Protein AF-A0A965PGR2-F1 (afdb_monomer_lite)

Sequence (123 aa):
MVDKDDMIKMANDAGIKGPAPARAGFKMYASPQRLLSFAALVAAAEREKVARWMIAKGYATGHADSMEDLLQELDWQIVEAWNRALINGITTEREACAKLFDGEVWAYDYREIAAAIRARGEQ

Radius of gyration: 29.41 Å; chains: 1; bounding box: 66×22×81 Å

Secondary structure (DSSP, 8-state):
---HHHHHHHHHHTT-PPPPGGGTT---PPPHHHHHHHHHHHHHHHHHHHHHHHHHTT----S-SSHHHHHHHHHHHHHHHHHHHHHHHHHHHHHHHHHTT--S-S-HHHHHHHHHHHHHTT-

Structure (mmCIF, N/CA/C/O backbone):
data_AF-A0A965PGR2-F1
#
_entry.id   AF-A0A965PGR2-F1
#
loop_
_atom_site.group_PDB
_atom_site.id
_atom_site.type_symbol
_atom_site.label_atom_id
_atom_site.label_alt_id
_atom_site.label_comp_id
_atom_site.label_asym_id
_atom_site.label_entity_id
_atom_site.label_seq_id
_atom_site.pdbx_PDB_ins_code
_atom_site.Cartn_x
_atom_site.Cartn_y
_atom_site.Cartn_z
_atom_site.occupancy
_atom_site.B_iso_or_equiv
_atom_site.auth_seq_id
_atom_site.auth_comp_id
_atom_site.auth_asym_id
_atom_site.auth_atom_id
_atom_site.pdbx_PDB_model_num
ATOM 1 N N . MET A 1 1 ? 12.361 -4.988 -5.323 1.00 70.81 1 MET A N 1
ATOM 2 C CA . MET A 1 1 ? 13.519 -4.665 -6.165 1.00 70.81 1 MET A CA 1
ATOM 3 C C . MET A 1 1 ? 13.451 -5.445 -7.468 1.00 70.81 1 MET A C 1
ATOM 5 O O . MET A 1 1 ? 13.340 -6.668 -7.458 1.00 70.81 1 MET A O 1
ATOM 9 N N . VAL A 1 2 ? 13.375 -4.727 -8.582 1.00 87.00 2 VAL A N 1
ATOM 10 C CA . VAL A 1 2 ? 13.628 -5.169 -9.956 1.00 87.00 2 VAL A CA 1
ATOM 11 C C . VAL A 1 2 ? 15.019 -5.785 -9.992 1.00 87.00 2 VAL A C 1
ATOM 13 O O . VAL A 1 2 ? 15.985 -5.170 -9.544 1.00 87.00 2 VAL A O 1
ATOM 16 N N . ASP A 1 3 ? 15.092 -7.042 -10.421 1.00 92.81 3 ASP A N 1
ATOM 17 C CA . ASP A 1 3 ? 16.367 -7.735 -10.525 1.00 92.81 3 ASP A CA 1
ATOM 18 C C . ASP A 1 3 ? 17.083 -7.369 -11.829 1.00 92.81 3 ASP A C 1
ATOM 20 O O . ASP A 1 3 ? 16.576 -6.641 -12.685 1.00 92.81 3 ASP A O 1
ATOM 24 N N . LYS A 1 4 ? 18.312 -7.858 -11.968 1.00 92.19 4 LYS A N 1
ATOM 25 C CA . LYS A 1 4 ? 19.157 -7.548 -13.117 1.00 92.19 4 LYS A CA 1
ATOM 26 C C . LYS A 1 4 ? 18.515 -7.959 -14.448 1.00 92.19 4 LYS A C 1
ATOM 28 O O . LYS A 1 4 ? 18.667 -7.230 -15.428 1.00 92.19 4 LYS A O 1
ATOM 33 N N . ASP A 1 5 ? 17.833 -9.097 -14.499 1.00 93.31 5 ASP A N 1
ATOM 34 C CA . ASP A 1 5 ? 17.279 -9.630 -15.743 1.00 93.31 5 ASP A CA 1
ATOM 35 C C . ASP A 1 5 ? 16.009 -8.865 -16.137 1.00 93.31 5 ASP A C 1
ATOM 37 O O . ASP A 1 5 ? 15.850 -8.490 -17.304 1.00 93.31 5 ASP A O 1
ATOM 41 N N . ASP A 1 6 ? 15.177 -8.512 -15.154 1.00 93.44 6 ASP A N 1
ATOM 42 C CA . ASP A 1 6 ? 14.058 -7.584 -15.321 1.00 93.44 6 ASP A CA 1
ATOM 43 C C . ASP A 1 6 ? 14.542 -6.223 -15.859 1.00 93.44 6 ASP A C 1
ATOM 45 O O . ASP A 1 6 ? 13.976 -5.692 -16.819 1.00 93.44 6 ASP A O 1
ATOM 49 N N . MET A 1 7 ? 15.620 -5.663 -15.289 1.00 92.75 7 MET A N 1
ATOM 50 C CA . MET A 1 7 ? 16.198 -4.389 -15.740 1.00 92.75 7 MET A CA 1
ATOM 51 C C . MET A 1 7 ? 16.693 -4.472 -17.187 1.00 92.75 7 MET A C 1
ATOM 53 O O . MET A 1 7 ? 16.464 -3.551 -17.972 1.00 92.75 7 MET A O 1
ATOM 57 N N . ILE A 1 8 ? 17.353 -5.569 -17.571 1.00 92.12 8 ILE A N 1
ATOM 58 C CA . ILE A 1 8 ? 17.816 -5.778 -18.951 1.00 92.12 8 ILE A CA 1
ATOM 59 C C . ILE A 1 8 ? 16.624 -5.859 -19.908 1.00 92.12 8 ILE A C 1
ATOM 61 O O . ILE A 1 8 ? 16.657 -5.267 -20.991 1.00 92.12 8 ILE A O 1
ATOM 65 N N . LYS A 1 9 ? 15.554 -6.557 -19.522 1.00 93.19 9 LYS A N 1
ATOM 66 C CA . LYS A 1 9 ? 14.328 -6.634 -20.319 1.00 93.19 9 LYS A CA 1
ATOM 67 C C . LYS A 1 9 ? 13.689 -5.253 -20.500 1.00 93.19 9 LYS A C 1
ATOM 69 O O . LYS A 1 9 ? 13.468 -4.842 -21.635 1.00 93.19 9 LYS A O 1
ATOM 74 N N . MET A 1 10 ? 13.501 -4.497 -19.419 1.00 94.94 10 MET A N 1
ATOM 75 C CA . MET A 1 10 ? 12.940 -3.141 -19.472 1.00 94.94 10 MET A CA 1
ATOM 76 C C . MET A 1 10 ? 13.806 -2.181 -20.298 1.00 94.94 10 MET A C 1
ATOM 78 O O . MET A 1 10 ? 13.281 -1.334 -21.019 1.00 94.94 10 MET A O 1
ATOM 82 N N . ALA A 1 11 ? 15.134 -2.312 -20.241 1.00 92.25 11 ALA A N 1
ATOM 83 C CA . ALA A 1 11 ? 16.039 -1.527 -21.076 1.00 92.25 11 ALA A CA 1
ATOM 84 C C . ALA A 1 11 ? 15.826 -1.832 -22.569 1.00 92.25 11 ALA A C 1
ATOM 86 O O . ALA A 1 11 ? 15.748 -0.908 -23.384 1.00 92.25 11 ALA A O 1
ATOM 87 N N .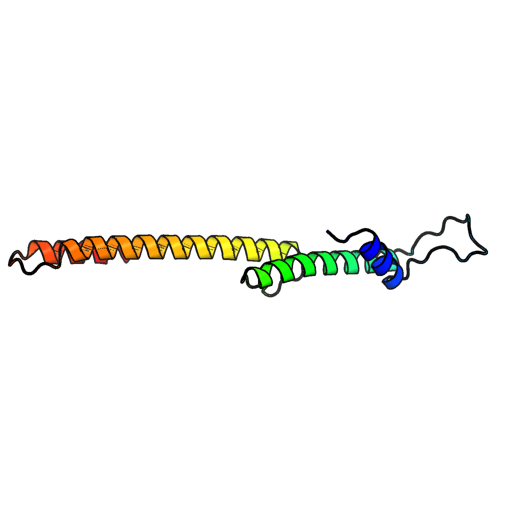 ASN A 1 12 ? 15.662 -3.110 -22.927 1.00 91.44 12 ASN A N 1
ATOM 88 C CA . ASN A 1 12 ? 15.329 -3.512 -24.293 1.00 91.44 12 ASN A CA 1
ATOM 89 C C . ASN A 1 12 ? 13.960 -2.976 -24.739 1.00 91.44 12 ASN A C 1
ATOM 91 O O . ASN A 1 12 ? 13.859 -2.474 -25.862 1.00 91.44 12 ASN A O 1
ATOM 95 N N . ASP A 1 13 ? 12.952 -3.023 -23.864 1.00 92.00 13 ASP A N 1
ATOM 96 C CA . ASP A 1 13 ? 11.601 -2.499 -24.117 1.00 92.00 13 ASP A CA 1
ATOM 97 C C . ASP A 1 13 ? 11.615 -0.973 -24.322 1.00 92.00 13 ASP A C 1
ATOM 99 O O . ASP A 1 13 ? 10.935 -0.447 -25.202 1.00 92.00 13 ASP A O 1
ATOM 103 N 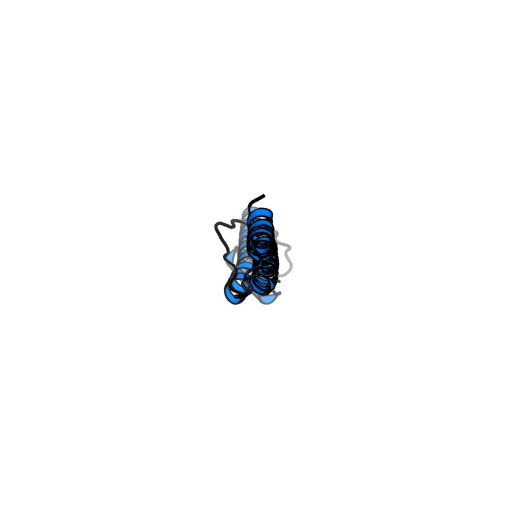N . ALA A 1 14 ? 12.489 -0.259 -23.606 1.00 92.62 14 ALA A N 1
ATOM 104 C CA . ALA A 1 14 ? 12.763 1.165 -23.812 1.00 92.62 14 ALA A CA 1
ATOM 105 C C . ALA A 1 14 ? 13.650 1.463 -25.044 1.00 92.62 14 ALA A C 1
ATOM 107 O O . ALA A 1 14 ? 13.998 2.617 -25.313 1.00 92.62 14 ALA A O 1
ATOM 108 N N . GLY A 1 15 ? 14.064 0.443 -25.802 1.00 89.31 15 GLY A N 1
ATOM 109 C CA . GLY A 1 15 ? 14.903 0.585 -26.993 1.00 89.31 15 GLY A CA 1
ATOM 110 C C . GLY A 1 15 ? 16.384 0.860 -26.708 1.00 89.31 15 GLY A C 1
ATOM 111 O O . GLY A 1 15 ? 17.119 1.256 -27.621 1.00 89.31 15 GLY A O 1
ATOM 112 N N . ILE A 1 16 ? 16.843 0.658 -25.470 1.00 89.56 16 ILE A N 1
ATOM 113 C CA . ILE A 1 16 ? 18.257 0.699 -25.082 1.00 89.56 16 ILE A CA 1
ATOM 114 C C . ILE A 1 16 ? 18.881 -0.647 -25.451 1.00 89.56 16 ILE A C 1
ATOM 116 O O . ILE A 1 16 ? 18.915 -1.588 -24.664 1.00 89.56 16 ILE A O 1
ATOM 120 N N . LYS A 1 17 ? 19.357 -0.739 -26.693 1.00 81.88 17 LYS A N 1
ATOM 121 C CA . LYS A 1 17 ? 19.998 -1.940 -27.236 1.00 81.88 17 LYS A CA 1
ATOM 122 C C . LYS A 1 17 ? 21.513 -1.771 -27.266 1.00 81.88 17 LYS A C 1
ATOM 124 O O . LYS A 1 17 ? 22.014 -0.668 -27.492 1.00 81.88 17 LYS A O 1
ATOM 129 N N . GLY A 1 18 ? 22.229 -2.878 -27.076 1.00 72.88 18 GLY A N 1
ATOM 130 C CA . GLY A 1 18 ? 23.675 -2.926 -27.282 1.00 72.88 18 GLY A CA 1
ATOM 131 C C . GLY A 1 18 ? 24.063 -2.564 -28.724 1.00 72.88 18 GLY A C 1
ATOM 132 O O . GLY A 1 18 ? 23.219 -2.612 -29.627 1.00 72.88 18 GLY A O 1
ATOM 133 N N . PRO A 1 19 ? 25.331 -2.187 -28.964 1.00 73.88 19 PRO A N 1
ATOM 134 C CA . PRO A 1 19 ? 25.793 -1.900 -30.312 1.00 73.88 19 PRO A CA 1
ATOM 135 C C . PRO A 1 19 ? 25.625 -3.137 -31.198 1.00 73.88 19 PRO A C 1
ATOM 137 O O . PRO A 1 19 ? 25.837 -4.268 -30.760 1.00 73.88 19 PRO A O 1
ATOM 140 N N . ALA A 1 20 ? 25.271 -2.919 -32.467 1.00 75.44 20 ALA A N 1
ATOM 141 C CA . ALA A 1 20 ? 25.338 -3.980 -33.467 1.00 75.44 20 ALA A CA 1
ATOM 142 C C . ALA A 1 20 ? 26.758 -4.586 -33.489 1.00 75.44 20 ALA A C 1
ATOM 144 O O . ALA A 1 20 ? 27.713 -3.854 -33.215 1.00 75.44 20 ALA A O 1
ATOM 145 N N . PRO A 1 21 ? 26.935 -5.863 -33.874 1.00 78.12 21 PRO A N 1
ATOM 146 C CA . PRO A 1 21 ? 28.248 -6.516 -33.874 1.00 78.12 21 PRO A CA 1
ATOM 147 C C . PRO A 1 21 ? 29.328 -5.721 -34.623 1.00 78.12 21 PRO A C 1
ATOM 149 O O . PRO A 1 21 ? 30.449 -5.587 -34.146 1.00 78.12 21 PRO A O 1
ATOM 152 N N . ALA A 1 22 ? 28.957 -5.084 -35.738 1.00 77.50 22 ALA A N 1
ATOM 153 C CA . ALA A 1 22 ? 29.839 -4.224 -36.534 1.00 77.50 22 ALA A CA 1
ATOM 154 C C . ALA A 1 22 ? 30.317 -2.943 -35.814 1.00 77.50 22 ALA A C 1
ATOM 156 O O . ALA A 1 22 ? 31.187 -2.240 -36.316 1.00 77.50 22 ALA A O 1
ATOM 157 N N . ARG A 1 23 ? 29.733 -2.607 -34.660 1.00 73.62 23 ARG A N 1
ATOM 158 C CA . ARG A 1 23 ? 30.093 -1.467 -33.804 1.00 73.62 23 ARG A CA 1
ATOM 159 C C . ARG A 1 23 ? 30.506 -1.912 -32.398 1.00 73.62 23 ARG A C 1
ATOM 161 O O . ARG A 1 23 ? 30.522 -1.089 -31.480 1.00 73.62 23 ARG A O 1
ATOM 168 N N . ALA A 1 24 ? 30.830 -3.192 -32.211 1.00 73.62 24 ALA A N 1
ATOM 169 C CA . ALA A 1 24 ? 31.369 -3.689 -30.953 1.00 73.62 24 ALA A CA 1
ATOM 170 C C . ALA A 1 24 ? 32.651 -2.906 -30.602 1.00 73.62 24 ALA A C 1
ATOM 172 O O . ALA A 1 24 ? 33.604 -2.889 -31.374 1.00 73.62 24 ALA A O 1
ATOM 173 N N . GLY A 1 25 ? 32.640 -2.195 -29.470 1.00 71.69 25 GLY A N 1
ATOM 174 C CA . GLY A 1 25 ? 33.743 -1.331 -29.021 1.00 71.69 25 GLY A CA 1
ATOM 175 C C . GLY A 1 25 ? 33.465 0.176 -29.089 1.00 71.69 25 GLY A C 1
ATOM 176 O O . GLY A 1 25 ? 34.137 0.943 -28.402 1.00 71.69 25 GLY A O 1
ATOM 177 N N . PHE A 1 26 ? 32.439 0.622 -29.824 1.00 71.25 26 PHE A N 1
ATOM 178 C CA . PHE A 1 26 ? 32.008 2.023 -29.788 1.00 71.25 26 PHE A CA 1
ATOM 179 C C . PHE A 1 26 ? 31.085 2.272 -28.591 1.00 71.25 26 PHE A C 1
ATOM 181 O O . PHE A 1 26 ? 30.060 1.607 -28.433 1.00 71.25 26 PHE A O 1
ATOM 188 N N . LYS A 1 27 ? 31.411 3.273 -27.763 1.00 71.06 27 LYS A N 1
ATOM 189 C CA . LYS A 1 27 ? 30.488 3.764 -26.731 1.00 71.06 27 LYS A CA 1
ATOM 190 C C . LYS A 1 27 ? 29.339 4.506 -27.416 1.00 71.06 27 LYS A C 1
ATOM 192 O O . LYS A 1 27 ? 29.546 5.579 -27.975 1.00 71.06 27 LYS A O 1
ATOM 197 N N . MET A 1 28 ? 28.136 3.937 -27.380 1.00 71.69 28 MET A N 1
ATOM 198 C CA . MET A 1 28 ? 26.906 4.635 -27.763 1.00 71.69 28 MET A CA 1
ATOM 199 C C . MET A 1 28 ? 26.129 5.011 -26.507 1.00 71.69 28 MET A C 1
ATOM 201 O O . MET A 1 28 ? 25.920 4.180 -25.626 1.00 71.69 28 MET A O 1
ATOM 205 N N . TYR A 1 29 ? 25.685 6.261 -26.445 1.00 79.56 29 TYR A N 1
ATOM 206 C CA . TYR A 1 29 ? 24.814 6.741 -25.381 1.00 79.56 29 TYR A CA 1
ATOM 207 C C . TYR A 1 29 ? 23.354 6.520 -25.778 1.00 79.56 29 TYR A C 1
ATOM 209 O O . TYR A 1 29 ? 22.972 6.740 -26.931 1.00 79.56 29 TYR A O 1
ATOM 217 N N . ALA A 1 30 ? 22.529 6.079 -24.828 1.00 85.62 30 ALA A N 1
ATOM 218 C CA . ALA A 1 30 ? 21.084 6.095 -25.009 1.00 85.62 30 ALA A CA 1
ATOM 219 C C . ALA A 1 30 ? 20.608 7.550 -25.124 1.00 85.62 30 ALA A C 1
ATOM 221 O O . ALA A 1 30 ? 21.122 8.431 -24.432 1.00 85.62 30 ALA A O 1
ATOM 222 N N . SER A 1 31 ? 19.631 7.813 -25.994 1.00 90.12 31 SER A N 1
ATOM 223 C CA . SER A 1 31 ? 19.024 9.141 -26.044 1.00 90.12 31 SER A CA 1
ATOM 224 C C . SER A 1 31 ? 18.287 9.438 -24.730 1.00 90.12 31 SER A C 1
ATOM 226 O O . SER A 1 31 ? 17.779 8.502 -24.097 1.00 90.12 31 SER A O 1
ATOM 228 N N . PRO A 1 32 ? 18.159 10.718 -24.335 1.00 93.31 32 PRO A N 1
ATOM 229 C CA . PRO A 1 32 ? 17.414 11.098 -23.136 1.00 93.31 32 PRO A CA 1
ATOM 230 C C . PRO A 1 32 ? 16.005 10.489 -23.075 1.00 93.31 32 PRO A C 1
ATOM 232 O O . PRO A 1 32 ? 15.596 9.987 -22.035 1.00 93.31 32 PRO A O 1
ATOM 235 N N . GLN A 1 33 ? 15.288 10.426 -24.203 1.00 93.75 33 GLN A N 1
ATOM 236 C CA . GLN A 1 33 ? 13.942 9.841 -24.272 1.00 93.75 33 GLN A CA 1
ATOM 237 C C . GLN A 1 33 ? 13.917 8.343 -23.933 1.00 93.75 33 GLN A C 1
ATOM 239 O O . GLN A 1 33 ? 12.987 7.876 -23.276 1.00 93.75 33 GLN A O 1
ATOM 244 N N . ARG A 1 34 ? 14.938 7.579 -24.348 1.00 93.69 34 ARG A N 1
ATOM 245 C CA . ARG A 1 34 ? 15.038 6.147 -24.018 1.00 93.69 34 ARG A CA 1
ATOM 246 C C . ARG A 1 34 ? 15.348 5.935 -22.542 1.00 93.69 34 ARG A C 1
ATOM 248 O O . ARG A 1 34 ? 14.775 5.043 -21.929 1.00 93.69 34 ARG A O 1
ATOM 255 N N . LEU A 1 35 ? 16.205 6.778 -21.966 1.00 93.56 35 LEU A N 1
ATOM 256 C CA . LEU A 1 35 ? 16.497 6.752 -20.531 1.00 93.56 35 LEU A CA 1
ATOM 257 C C . LEU A 1 35 ? 15.251 7.075 -19.696 1.00 93.56 35 LEU A C 1
ATOM 259 O O . LEU A 1 35 ? 14.976 6.365 -18.734 1.00 93.56 35 LEU A O 1
ATOM 263 N N . LEU A 1 36 ? 14.465 8.081 -20.096 1.00 95.56 36 LEU A N 1
ATOM 264 C CA . LEU A 1 36 ? 13.194 8.414 -19.440 1.00 95.56 36 LEU A CA 1
ATOM 265 C C . LEU A 1 36 ? 12.178 7.270 -19.540 1.00 95.56 36 LEU A C 1
ATOM 267 O O . LEU A 1 36 ? 11.544 6.927 -18.547 1.00 95.56 36 LEU A O 1
ATOM 271 N N . SER A 1 37 ? 12.066 6.640 -20.712 1.00 95.50 37 SER A N 1
ATOM 272 C CA . SER A 1 37 ? 11.1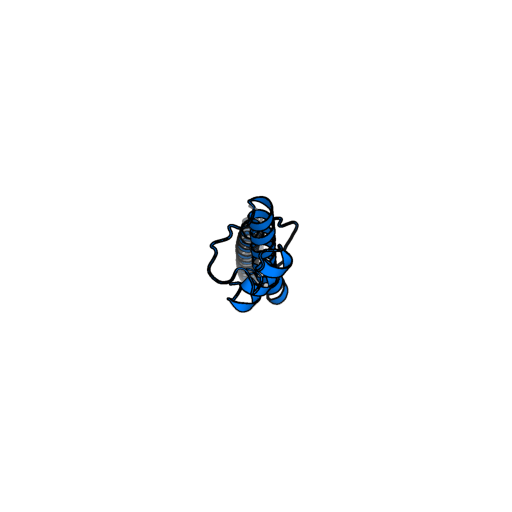70 5.491 -20.911 1.00 95.50 37 SER A CA 1
ATOM 273 C C . SER A 1 37 ? 11.575 4.305 -20.030 1.00 95.50 37 SER A C 1
ATOM 275 O O . SER A 1 37 ? 10.729 3.686 -19.393 1.00 95.50 37 SER A O 1
ATOM 277 N N . PHE A 1 38 ? 12.877 4.019 -19.940 1.00 95.25 38 PHE A N 1
ATOM 278 C CA . PHE A 1 38 ? 13.402 2.982 -19.055 1.00 95.25 38 PHE A CA 1
ATOM 279 C C . PHE A 1 38 ? 13.123 3.290 -17.578 1.00 95.25 38 PHE A C 1
ATOM 281 O O . PHE A 1 38 ? 12.628 2.424 -16.861 1.00 95.25 38 PHE A O 1
ATOM 288 N N . ALA A 1 39 ? 13.374 4.524 -17.131 1.00 95.56 39 ALA A N 1
ATOM 289 C CA . ALA A 1 39 ? 13.092 4.940 -15.759 1.00 95.56 39 ALA A CA 1
ATOM 290 C C . ALA A 1 39 ? 11.600 4.800 -15.406 1.00 95.56 39 ALA A C 1
ATOM 292 O O . ALA A 1 39 ? 11.276 4.312 -14.325 1.00 95.56 39 ALA A O 1
ATOM 293 N N . ALA A 1 40 ? 10.698 5.149 -16.330 1.00 95.44 40 ALA A N 1
ATOM 294 C CA . ALA A 1 40 ? 9.258 4.979 -16.145 1.00 95.44 40 ALA A CA 1
ATOM 295 C C . ALA A 1 40 ? 8.850 3.500 -16.014 1.00 95.44 40 ALA A C 1
ATOM 297 O O . ALA A 1 40 ? 8.042 3.166 -15.150 1.00 95.44 40 ALA A O 1
ATOM 298 N N . LEU A 1 41 ? 9.438 2.602 -16.818 1.00 95.94 41 LEU A N 1
ATOM 299 C CA . LEU A 1 41 ? 9.202 1.156 -16.703 1.00 95.94 41 LEU A CA 1
ATOM 300 C C . LEU A 1 41 ? 9.667 0.608 -15.349 1.00 95.94 41 LEU A C 1
ATOM 302 O O . LEU A 1 41 ? 8.943 -0.163 -14.721 1.00 95.94 41 LEU A O 1
ATOM 306 N N . VAL A 1 42 ? 10.844 1.032 -14.880 1.00 95.44 42 VAL A N 1
ATOM 307 C CA . VAL A 1 42 ? 11.376 0.624 -13.571 1.00 95.44 42 VAL A CA 1
ATOM 308 C C . VAL A 1 42 ? 10.480 1.131 -12.438 1.00 95.44 42 VAL A C 1
ATOM 310 O O . VAL A 1 42 ? 10.097 0.344 -11.574 1.00 95.44 42 VAL A O 1
ATOM 313 N N . ALA A 1 43 ? 10.088 2.409 -12.465 1.00 94.94 43 ALA A N 1
ATOM 314 C CA . ALA A 1 43 ? 9.203 2.995 -11.458 1.00 94.94 43 ALA A CA 1
ATOM 315 C C . ALA A 1 43 ? 7.843 2.279 -11.405 1.00 94.94 43 ALA A C 1
ATOM 317 O O . ALA A 1 43 ? 7.384 1.896 -10.329 1.00 94.94 43 ALA A O 1
ATOM 318 N N . ALA A 1 44 ? 7.234 2.016 -12.566 1.00 94.81 44 ALA A N 1
ATOM 319 C CA . ALA A 1 44 ? 5.979 1.275 -12.651 1.00 94.81 44 ALA A CA 1
ATOM 320 C C . ALA A 1 44 ? 6.113 -0.156 -12.106 1.00 94.81 44 ALA A C 1
ATOM 322 O O . ALA A 1 44 ? 5.218 -0.639 -11.414 1.00 94.81 44 ALA A O 1
ATOM 323 N N . ALA A 1 45 ? 7.232 -0.832 -12.383 1.00 95.31 45 ALA A N 1
ATOM 324 C CA . ALA A 1 45 ? 7.466 -2.193 -11.917 1.00 95.31 45 ALA A CA 1
ATOM 325 C C . ALA A 1 45 ? 7.682 -2.285 -10.399 1.00 95.31 45 ALA A C 1
ATOM 327 O 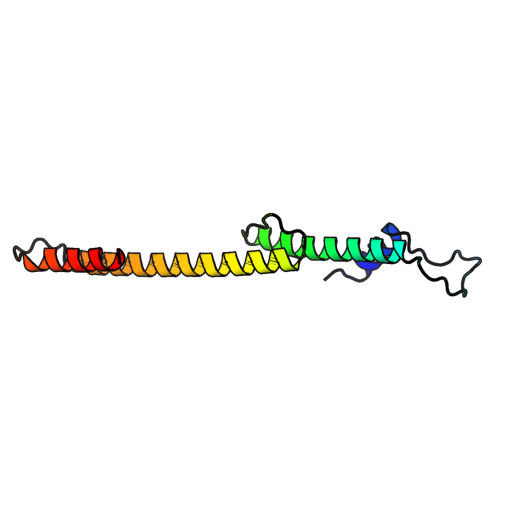O . ALA A 1 45 ? 7.176 -3.220 -9.776 1.00 95.31 45 ALA A O 1
ATOM 328 N N . GLU A 1 46 ? 8.403 -1.341 -9.786 1.00 94.94 46 GLU A N 1
ATOM 329 C CA . GLU A 1 46 ? 8.541 -1.288 -8.322 1.00 94.94 46 GLU A CA 1
ATOM 330 C C . GLU A 1 46 ? 7.207 -0.946 -7.650 1.00 94.94 46 GLU A C 1
ATOM 332 O O . GLU A 1 46 ? 6.798 -1.651 -6.724 1.00 94.94 46 GLU A O 1
ATOM 337 N N . ARG A 1 47 ? 6.468 0.041 -8.180 1.00 95.50 47 ARG A N 1
ATOM 338 C CA . ARG A 1 47 ? 5.111 0.372 -7.716 1.00 95.50 47 ARG A CA 1
ATOM 339 C C . ARG A 1 47 ? 4.203 -0.864 -7.747 1.00 95.50 47 ARG A C 1
ATOM 341 O O . ARG A 1 47 ? 3.538 -1.181 -6.765 1.00 95.50 47 ARG A O 1
ATOM 348 N N . GLU A 1 48 ? 4.225 -1.620 -8.843 1.00 95.06 48 GLU A N 1
ATOM 349 C CA . GLU A 1 48 ? 3.418 -2.834 -9.005 1.00 95.06 48 GLU A CA 1
ATOM 350 C C . GLU A 1 48 ? 3.837 -3.976 -8.062 1.00 95.06 48 GLU A C 1
ATOM 352 O O . GLU A 1 48 ? 3.018 -4.807 -7.664 1.00 95.06 48 GLU A O 1
ATOM 357 N N . LYS A 1 49 ? 5.114 -4.049 -7.666 1.00 94.62 49 LYS A N 1
ATOM 358 C CA . LYS A 1 49 ? 5.561 -5.000 -6.635 1.00 94.62 49 LYS A CA 1
ATOM 359 C C . LYS A 1 49 ? 4.940 -4.666 -5.278 1.00 94.62 49 LYS A C 1
ATOM 361 O O . LYS A 1 49 ? 4.420 -5.574 -4.630 1.00 94.62 49 LYS A O 1
ATOM 366 N N . VAL A 1 50 ? 4.946 -3.391 -4.886 1.00 95.75 50 VAL A N 1
ATOM 367 C CA . VAL A 1 50 ? 4.326 -2.934 -3.632 1.00 95.75 50 VAL A CA 1
ATOM 368 C C . VAL A 1 50 ? 2.811 -3.142 -3.667 1.00 95.75 50 VAL A C 1
ATOM 370 O O . VAL A 1 50 ? 2.271 -3.768 -2.758 1.00 95.75 50 VAL A O 1
ATOM 373 N N . ALA A 1 51 ? 2.140 -2.739 -4.750 1.00 96.56 51 ALA A N 1
ATOM 374 C CA . ALA A 1 51 ? 0.695 -2.910 -4.910 1.00 96.56 51 ALA A CA 1
ATOM 375 C C . ALA A 1 51 ? 0.262 -4.377 -4.763 1.00 96.56 51 ALA A C 1
ATOM 377 O O . ALA A 1 51 ? -0.653 -4.691 -4.003 1.00 96.56 51 ALA A O 1
ATOM 378 N N . ARG A 1 52 ? 0.956 -5.306 -5.436 1.00 96.25 52 ARG A N 1
ATOM 379 C CA . ARG A 1 52 ? 0.652 -6.742 -5.328 1.00 96.25 52 ARG A CA 1
ATOM 380 C C . ARG A 1 52 ? 0.871 -7.284 -3.924 1.00 96.25 52 ARG A C 1
ATOM 382 O O . ARG A 1 52 ? 0.078 -8.104 -3.467 1.00 96.25 52 ARG A O 1
ATOM 389 N N . TRP A 1 53 ? 1.925 -6.842 -3.240 1.00 97.44 53 TRP A N 1
ATOM 390 C CA . TRP A 1 53 ? 2.156 -7.234 -1.853 1.00 97.44 53 TRP A CA 1
ATOM 391 C C . TRP A 1 53 ? 1.040 -6.721 -0.935 1.00 97.44 53 TRP A C 1
ATOM 393 O O . TRP A 1 53 ? 0.520 -7.498 -0.137 1.00 97.44 53 TRP A O 1
ATOM 403 N N . MET A 1 54 ? 0.626 -5.460 -1.091 1.00 97.62 54 MET A N 1
ATOM 404 C CA . MET A 1 54 ? -0.477 -4.862 -0.330 1.00 97.62 54 MET A CA 1
ATOM 405 C C . MET A 1 54 ? -1.774 -5.651 -0.516 1.00 97.62 54 MET A C 1
ATOM 407 O O . MET A 1 54 ? -2.360 -6.093 0.470 1.00 97.62 54 MET A O 1
ATOM 411 N N . ILE A 1 55 ? -2.156 -5.932 -1.766 1.00 96.56 55 ILE A N 1
ATOM 412 C CA . ILE A 1 55 ? -3.344 -6.736 -2.092 1.00 96.56 55 ILE A CA 1
ATOM 413 C C . ILE A 1 55 ? -3.250 -8.132 -1.464 1.00 96.56 55 ILE A C 1
ATOM 415 O O . ILE A 1 55 ? -4.204 -8.598 -0.846 1.00 96.56 55 ILE A O 1
ATOM 419 N N . ALA A 1 56 ? -2.092 -8.793 -1.559 1.00 97.88 56 ALA A N 1
ATOM 420 C CA . ALA A 1 56 ? -1.879 -10.109 -0.954 1.00 97.88 56 ALA A CA 1
ATOM 421 C C . ALA A 1 56 ? -1.979 -10.095 0.584 1.00 97.88 56 ALA A C 1
ATOM 423 O O . ALA A 1 56 ? -2.250 -11.128 1.195 1.00 97.88 56 ALA A O 1
ATOM 424 N N . LYS A 1 57 ? -1.755 -8.938 1.214 1.00 97.38 57 LYS A N 1
ATOM 425 C CA . LYS A 1 57 ? -1.939 -8.711 2.653 1.00 97.38 57 LYS A CA 1
ATOM 426 C C . LYS A 1 57 ? -3.326 -8.178 3.021 1.00 97.38 57 LYS A C 1
ATOM 428 O O . LYS A 1 57 ? -3.592 -8.010 4.205 1.00 97.38 57 LYS A O 1
ATOM 433 N N . GLY A 1 58 ? -4.207 -7.973 2.042 1.00 96.69 58 GLY A N 1
ATOM 434 C CA . GLY A 1 58 ? -5.564 -7.471 2.252 1.00 96.69 58 GLY A CA 1
ATOM 435 C C . GLY A 1 58 ? -5.665 -5.952 2.409 1.00 96.69 58 GLY A C 1
ATOM 436 O O . GLY A 1 58 ? -6.717 -5.469 2.816 1.00 96.69 58 GLY A O 1
ATOM 437 N N . TYR A 1 59 ? -4.608 -5.203 2.088 1.00 97.50 59 TYR A N 1
ATOM 438 C CA . TYR A 1 59 ? -4.634 -3.740 2.060 1.00 97.50 59 TYR A CA 1
ATOM 439 C C . TYR A 1 59 ? -5.160 -3.229 0.716 1.00 97.50 59 TYR A C 1
ATOM 441 O O . TYR A 1 59 ? -4.908 -3.825 -0.336 1.00 97.50 59 TYR A O 1
ATOM 449 N N . ALA A 1 60 ? -5.872 -2.104 0.744 1.00 95.50 60 ALA A N 1
ATOM 450 C CA . ALA A 1 60 ? -6.330 -1.430 -0.465 1.00 95.50 60 ALA A CA 1
ATOM 451 C C . ALA A 1 60 ? -5.202 -0.573 -1.057 1.00 95.50 60 ALA A C 1
ATOM 453 O O . ALA A 1 60 ? -4.406 0.003 -0.325 1.00 95.50 60 ALA A O 1
ATOM 454 N N . THR A 1 61 ? -5.126 -0.467 -2.383 1.00 93.31 61 THR A N 1
ATOM 455 C CA . THR A 1 61 ? -4.074 0.316 -3.060 1.00 93.31 61 THR A CA 1
ATOM 456 C C . THR A 1 61 ? -4.528 1.708 -3.502 1.00 93.31 61 THR A C 1
ATOM 458 O O . THR A 1 61 ? -3.689 2.506 -3.902 1.00 93.31 61 THR A O 1
ATOM 461 N N . GLY A 1 62 ? -5.834 2.003 -3.458 1.00 86.06 62 GLY A N 1
ATOM 462 C CA . GLY A 1 62 ? -6.383 3.315 -3.822 1.00 86.06 62 GLY A CA 1
ATOM 463 C C . GLY A 1 62 ? -6.015 3.790 -5.239 1.00 86.06 62 GLY A C 1
ATOM 464 O O . GLY A 1 62 ? -5.716 2.982 -6.121 1.00 86.06 62 GLY A O 1
ATOM 465 N N . HIS A 1 63 ? -6.051 5.111 -5.449 1.00 78.50 63 HIS A N 1
ATOM 466 C CA . HIS A 1 63 ? -5.469 5.782 -6.620 1.00 78.50 63 HIS A CA 1
ATOM 467 C C . HIS A 1 63 ? -4.056 6.255 -6.267 1.00 78.50 63 HIS A C 1
ATOM 469 O O . HIS A 1 63 ? -3.850 7.418 -5.935 1.00 78.50 63 HIS A O 1
ATOM 475 N N . ALA A 1 64 ? -3.101 5.330 -6.281 1.00 85.75 64 ALA A N 1
ATOM 476 C CA . ALA A 1 64 ? -1.699 5.635 -6.035 1.00 85.75 64 ALA A CA 1
ATOM 477 C C . ALA A 1 64 ? -0.931 5.698 -7.361 1.00 85.75 64 ALA A C 1
ATOM 479 O O . ALA A 1 64 ? -0.718 4.671 -8.017 1.00 85.75 64 ALA A O 1
ATOM 480 N N . ASP A 1 65 ? -0.516 6.904 -7.746 1.00 90.06 65 ASP A N 1
ATOM 481 C CA . ASP A 1 65 ? 0.212 7.155 -8.993 1.00 90.06 65 ASP A CA 1
ATOM 482 C C . ASP A 1 65 ? 1.710 6.823 -8.860 1.00 90.06 65 ASP A C 1
ATOM 484 O O . ASP A 1 65 ? 2.377 6.504 -9.849 1.00 90.06 65 ASP A O 1
ATOM 488 N N . SER A 1 66 ? 2.237 6.821 -7.634 1.00 94.19 66 SER A N 1
ATOM 489 C CA . SER A 1 66 ? 3.626 6.491 -7.307 1.00 94.19 66 SER A CA 1
ATOM 490 C C . SER A 1 66 ? 3.753 5.366 -6.272 1.00 94.19 66 SER A C 1
ATOM 492 O O . SER A 1 66 ? 2.775 4.890 -5.692 1.00 94.19 66 SER A O 1
ATOM 494 N N . MET A 1 67 ? 4.984 4.886 -6.062 1.00 95.50 67 MET A N 1
ATOM 495 C CA . MET A 1 67 ? 5.270 3.915 -5.001 1.00 95.50 67 MET A CA 1
ATOM 496 C C . MET A 1 67 ? 5.128 4.565 -3.621 1.00 95.50 67 MET A C 1
ATOM 498 O O . MET A 1 67 ? 4.659 3.926 -2.686 1.00 95.50 67 MET A O 1
ATOM 502 N N . GLU A 1 68 ? 5.501 5.834 -3.506 1.00 95.56 68 GLU A N 1
ATOM 503 C CA . GLU A 1 68 ? 5.377 6.642 -2.301 1.00 95.56 68 GLU A CA 1
ATOM 504 C C . GLU A 1 68 ? 3.907 6.822 -1.903 1.00 95.56 68 GLU A C 1
ATOM 506 O O . GLU A 1 68 ? 3.585 6.655 -0.729 1.00 95.56 68 GLU A O 1
ATOM 511 N N . ASP A 1 69 ? 3.008 7.047 -2.868 1.00 95.75 69 ASP A N 1
ATOM 512 C CA . ASP A 1 69 ? 1.563 7.120 -2.605 1.00 95.75 69 ASP A CA 1
ATOM 513 C C . ASP A 1 69 ? 1.026 5.797 -2.037 1.00 95.75 69 ASP A C 1
ATOM 515 O O . ASP A 1 69 ? 0.247 5.800 -1.087 1.00 95.75 69 ASP A O 1
ATOM 519 N N . LEU A 1 70 ? 1.483 4.653 -2.568 1.00 97.06 70 LEU A N 1
ATOM 520 C CA . LEU A 1 70 ? 1.110 3.335 -2.038 1.00 97.06 70 LEU A CA 1
ATOM 521 C C . LEU A 1 70 ? 1.586 3.136 -0.599 1.00 97.06 70 LEU A C 1
ATOM 523 O O . LEU A 1 70 ? 0.851 2.585 0.218 1.00 97.06 70 LEU A O 1
ATOM 527 N N . LEU A 1 71 ? 2.818 3.546 -0.293 1.00 96.62 71 LEU A N 1
ATOM 528 C CA . LEU A 1 71 ? 3.378 3.418 1.051 1.00 96.62 71 LEU A CA 1
ATOM 529 C C . LEU A 1 71 ? 2.665 4.343 2.041 1.00 96.62 71 LEU A C 1
ATOM 531 O O . LEU A 1 71 ? 2.342 3.917 3.144 1.00 96.62 71 LEU A O 1
ATOM 535 N N . GLN A 1 72 ? 2.352 5.569 1.628 1.00 95.81 72 GLN A N 1
ATOM 536 C CA . GLN A 1 72 ? 1.604 6.518 2.446 1.00 95.81 72 GLN A CA 1
ATOM 537 C C . GLN A 1 72 ? 0.181 6.020 2.746 1.00 95.81 72 GLN A C 1
ATOM 539 O O . GLN A 1 72 ? -0.293 6.148 3.878 1.00 95.81 72 GLN A O 1
ATOM 544 N N . GLU A 1 73 ? -0.487 5.438 1.749 1.00 96.25 73 GLU A N 1
ATOM 545 C CA . GLU A 1 73 ? -1.803 4.811 1.895 1.00 96.25 73 GLU A CA 1
ATOM 546 C C . GLU A 1 73 ? -1.738 3.579 2.815 1.00 96.25 73 GLU A C 1
ATOM 548 O O . GLU A 1 73 ? -2.586 3.404 3.691 1.00 96.25 73 GLU A O 1
ATOM 553 N N . LEU A 1 74 ? -0.701 2.747 2.670 1.00 96.88 74 LEU A N 1
ATOM 554 C CA . LEU A 1 74 ? -0.459 1.602 3.548 1.00 96.88 74 LEU A CA 1
ATOM 555 C C . LEU A 1 74 ? -0.276 2.035 5.008 1.00 96.88 74 LEU A C 1
ATOM 557 O O . LEU A 1 74 ? -0.902 1.456 5.897 1.00 96.88 74 LEU A O 1
ATOM 561 N N . ASP A 1 75 ? 0.553 3.048 5.256 1.00 97.38 75 ASP A N 1
ATOM 562 C CA . ASP A 1 75 ? 0.785 3.583 6.598 1.00 97.38 75 ASP A CA 1
ATOM 563 C C . ASP A 1 75 ? -0.519 4.093 7.218 1.00 97.38 75 ASP A C 1
ATOM 565 O O . ASP A 1 75 ? -0.824 3.783 8.374 1.00 97.38 75 ASP A O 1
ATOM 569 N N . TRP A 1 76 ? -1.332 4.811 6.436 1.00 96.50 76 TRP A N 1
ATOM 570 C CA . TRP A 1 76 ? -2.641 5.276 6.884 1.00 96.50 76 TRP A CA 1
ATOM 571 C C . TRP A 1 76 ? -3.566 4.109 7.256 1.00 96.50 76 TRP A C 1
ATOM 573 O O . TRP A 1 76 ? -4.130 4.104 8.352 1.00 96.50 76 TRP A O 1
ATOM 583 N N . GLN A 1 77 ? -3.674 3.084 6.406 1.00 97.19 77 GLN A N 1
ATOM 584 C CA . GLN A 1 77 ? -4.521 1.916 6.677 1.00 97.19 77 GLN A CA 1
ATOM 585 C C . GLN A 1 77 ? -4.069 1.127 7.906 1.00 97.19 77 GLN A C 1
ATOM 587 O O . GLN A 1 77 ? -4.910 0.650 8.669 1.00 97.19 77 GLN A O 1
ATOM 592 N N . ILE A 1 78 ? -2.758 0.990 8.120 1.00 97.31 78 ILE A N 1
ATOM 593 C CA . ILE A 1 78 ? -2.213 0.335 9.313 1.00 97.31 78 ILE A CA 1
ATOM 594 C C . ILE A 1 78 ? -2.631 1.114 10.561 1.00 97.31 78 ILE A C 1
ATOM 596 O O . ILE A 1 78 ? -3.181 0.522 11.491 1.00 97.31 78 ILE A O 1
ATOM 600 N N . VAL A 1 79 ? -2.412 2.431 10.581 1.00 98.00 79 VAL A N 1
ATOM 601 C CA . VAL A 1 79 ? -2.789 3.286 11.717 1.00 98.00 79 VAL A CA 1
ATOM 602 C C . VAL A 1 79 ? -4.294 3.227 11.977 1.00 98.00 79 VAL A C 1
ATOM 604 O O . VAL A 1 79 ? -4.710 3.051 13.122 1.00 98.00 79 VAL A O 1
ATOM 607 N N . GLU A 1 80 ? -5.116 3.302 10.932 1.00 97.31 80 GLU A N 1
ATOM 608 C CA . GLU A 1 80 ? -6.573 3.223 11.049 1.00 97.31 80 GLU A CA 1
ATOM 609 C C . GLU A 1 80 ? -7.036 1.863 11.596 1.00 97.31 80 GLU A C 1
ATOM 611 O O . GLU A 1 80 ? -7.899 1.800 12.477 1.00 97.31 80 GLU A O 1
ATOM 616 N N . ALA A 1 81 ? -6.428 0.761 11.147 1.00 96.75 81 ALA A N 1
ATOM 617 C CA . ALA A 1 81 ? -6.716 -0.572 11.670 1.00 96.75 81 ALA A CA 1
ATOM 618 C C . ALA A 1 81 ? -6.371 -0.690 13.165 1.00 96.75 81 ALA A C 1
ATOM 620 O O . ALA A 1 81 ? -7.169 -1.228 13.939 1.00 96.75 81 ALA A O 1
ATOM 621 N N . TRP A 1 82 ? -5.223 -0.148 13.587 1.00 97.81 82 TRP A N 1
ATOM 622 C CA . TRP A 1 82 ? -4.825 -0.105 14.997 1.00 97.81 82 TRP A CA 1
ATOM 623 C C . TRP A 1 82 ? -5.770 0.745 15.842 1.00 97.81 82 TRP A C 1
ATOM 625 O O . TRP A 1 82 ? -6.212 0.287 16.896 1.00 97.81 82 TRP A O 1
ATOM 635 N N . ASN A 1 83 ? -6.127 1.942 15.373 1.00 97.38 83 ASN A N 1
ATOM 636 C CA . ASN A 1 83 ? -7.071 2.820 16.063 1.00 97.38 83 ASN A CA 1
ATOM 637 C C . ASN A 1 83 ? -8.423 2.134 16.248 1.00 97.38 83 ASN A C 1
ATOM 639 O O . ASN A 1 83 ? -8.964 2.110 17.353 1.00 97.38 83 ASN A O 1
ATOM 643 N N . ARG A 1 84 ? -8.943 1.501 15.192 1.00 96.94 84 ARG A N 1
ATOM 644 C CA . ARG A 1 84 ? -10.199 0.750 15.256 1.00 96.94 84 ARG A CA 1
ATOM 645 C C . ARG A 1 84 ? -10.120 -0.411 16.244 1.00 96.94 84 ARG A C 1
ATOM 647 O O . ARG A 1 84 ? -11.041 -0.592 17.035 1.00 96.94 84 ARG A O 1
ATOM 654 N N . ALA A 1 85 ? -9.041 -1.192 16.217 1.00 97.06 85 ALA A N 1
ATOM 655 C CA . ALA A 1 85 ? -8.849 -2.299 17.151 1.00 97.06 85 ALA A CA 1
ATOM 656 C C . ALA A 1 85 ? -8.774 -1.809 18.607 1.00 97.06 85 ALA A C 1
ATOM 658 O O . ALA A 1 85 ? -9.411 -2.395 19.482 1.00 97.06 85 ALA A O 1
ATOM 659 N N . LEU A 1 86 ? -8.053 -0.712 18.854 1.00 96.69 86 LEU A N 1
ATOM 660 C CA . LEU A 1 86 ? -7.931 -0.095 20.172 1.00 96.69 86 LEU A CA 1
ATOM 661 C C . LEU A 1 86 ? -9.283 0.410 20.686 1.00 96.69 86 LEU A C 1
ATOM 663 O O . LEU A 1 86 ? -9.670 0.074 21.804 1.00 96.69 86 LEU A O 1
ATOM 667 N N . ILE A 1 87 ? -10.017 1.169 19.867 1.00 94.69 87 ILE A N 1
ATOM 668 C CA . ILE A 1 87 ? -11.353 1.671 20.212 1.00 94.69 87 ILE A CA 1
ATOM 669 C C . ILE A 1 87 ? -12.282 0.496 20.515 1.00 94.69 87 ILE A C 1
ATOM 671 O O . ILE A 1 87 ? -12.891 0.471 21.580 1.00 94.69 87 ILE A O 1
ATOM 675 N N . ASN A 1 88 ? -12.325 -0.519 19.647 1.00 95.94 88 ASN A N 1
ATOM 676 C CA . ASN A 1 88 ? -13.148 -1.709 19.863 1.00 95.94 88 ASN A CA 1
ATOM 677 C C . ASN A 1 88 ? -12.794 -2.432 21.170 1.00 95.94 88 ASN A C 1
ATOM 679 O O . ASN A 1 88 ? -13.697 -2.862 21.889 1.00 95.94 88 ASN A O 1
ATOM 683 N N . GLY A 1 89 ? -11.504 -2.553 21.494 1.00 96.25 89 GLY A N 1
ATOM 684 C CA . GLY A 1 89 ? -11.039 -3.135 22.753 1.00 96.25 89 GLY A CA 1
ATOM 685 C C . GLY A 1 89 ? -11.514 -2.333 23.965 1.00 96.25 89 GLY A C 1
ATOM 686 O O . GLY A 1 89 ? -12.121 -2.896 24.872 1.00 96.25 89 GLY A O 1
ATOM 687 N N . ILE A 1 90 ? -11.333 -1.009 23.941 1.00 94.44 90 ILE A N 1
ATOM 688 C CA . ILE A 1 90 ? -11.803 -0.103 25.001 1.00 94.44 90 ILE A CA 1
ATOM 689 C C . ILE A 1 90 ? -13.324 -0.196 25.159 1.00 94.44 90 ILE A C 1
ATOM 691 O O . ILE A 1 90 ? -13.819 -0.298 26.280 1.00 94.44 90 ILE A O 1
ATOM 695 N N . THR A 1 91 ? -14.079 -0.190 24.058 1.00 94.38 91 THR A N 1
ATOM 696 C CA . THR A 1 91 ? -15.540 -0.327 24.086 1.00 94.38 91 THR A CA 1
ATOM 697 C C . THR A 1 91 ? -15.960 -1.672 24.674 1.00 94.38 91 THR A C 1
ATOM 699 O O . THR A 1 91 ? -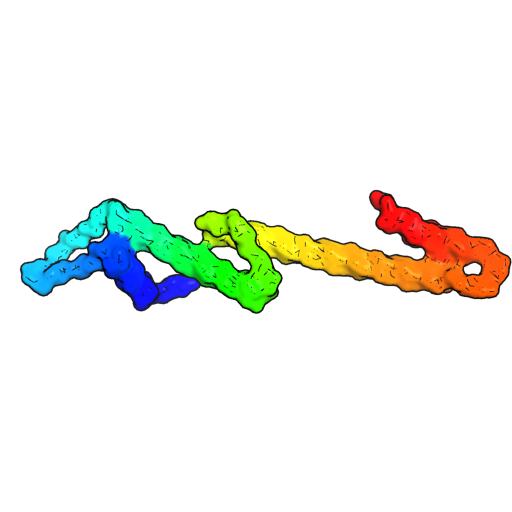16.870 -1.703 25.502 1.00 94.38 91 THR A O 1
ATOM 702 N N . THR A 1 92 ? -15.285 -2.759 24.290 1.00 95.88 92 THR A N 1
ATOM 703 C CA . THR A 1 92 ? -15.571 -4.117 24.776 1.00 95.88 92 THR A CA 1
ATOM 704 C C . THR A 1 92 ? -15.326 -4.233 26.278 1.00 95.88 92 THR A C 1
ATOM 706 O O . THR A 1 92 ? -16.221 -4.661 27.004 1.00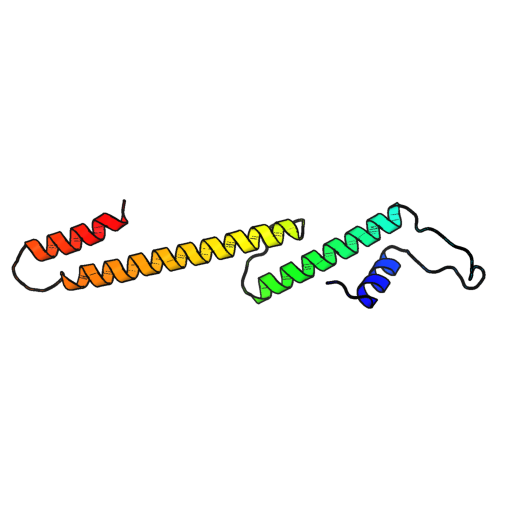 95.88 92 THR A O 1
ATOM 709 N N . GLU A 1 93 ? -14.161 -3.797 26.762 1.00 96.00 93 GLU A N 1
ATOM 710 C CA . GLU A 1 93 ? -13.816 -3.826 28.191 1.00 96.00 93 GLU A CA 1
ATOM 711 C C . GLU A 1 93 ? -14.743 -2.939 29.021 1.00 96.00 93 GLU A C 1
ATOM 713 O O . GLU A 1 93 ? -15.224 -3.326 30.084 1.00 96.00 93 GLU A O 1
ATOM 718 N N . ARG A 1 94 ? -15.065 -1.748 28.516 1.00 94.12 94 ARG A N 1
ATOM 719 C CA . ARG A 1 94 ? -15.990 -0.833 29.184 1.00 94.12 94 ARG A CA 1
ATOM 720 C C . ARG A 1 94 ? -17.388 -1.432 29.326 1.00 94.12 94 ARG A C 1
ATOM 722 O O . ARG A 1 94 ? -17.996 -1.292 30.384 1.00 94.12 94 ARG A O 1
ATOM 729 N N . GLU A 1 95 ? -17.888 -2.102 28.291 1.00 93.94 95 GLU A N 1
ATOM 730 C CA . GLU A 1 95 ? -19.182 -2.784 28.358 1.00 93.94 95 GLU A CA 1
ATOM 731 C C . GLU A 1 95 ? -19.130 -4.006 29.286 1.00 93.94 95 GLU A C 1
ATOM 733 O O . GLU A 1 95 ? -20.084 -4.256 30.020 1.00 93.94 95 GLU A O 1
ATOM 738 N N . ALA A 1 96 ? -18.012 -4.739 29.323 1.00 93.62 96 ALA A N 1
ATOM 739 C CA . ALA A 1 96 ? -17.806 -5.809 30.298 1.00 93.62 96 ALA A CA 1
ATOM 740 C C . ALA A 1 96 ? -17.841 -5.275 31.741 1.00 93.62 96 ALA A C 1
ATOM 742 O O . ALA A 1 96 ? -18.531 -5.846 32.585 1.00 93.62 96 ALA A O 1
ATOM 743 N N . CYS A 1 97 ? -17.186 -4.141 32.007 1.00 91.31 97 CYS A N 1
ATOM 744 C CA . CYS A 1 97 ? -17.247 -3.450 33.295 1.00 91.31 97 CYS A CA 1
ATOM 745 C C . CYS A 1 97 ? -18.669 -3.006 33.650 1.00 91.31 97 CYS A C 1
ATOM 747 O O . CYS A 1 97 ? -19.096 -3.232 34.776 1.00 91.31 97 CYS A O 1
ATOM 749 N N . ALA A 1 98 ? -19.418 -2.409 32.716 1.00 90.69 98 ALA A N 1
ATOM 750 C CA . ALA A 1 98 ? -20.798 -1.983 32.966 1.00 90.69 98 ALA A CA 1
ATOM 751 C C . ALA A 1 98 ? -21.700 -3.169 33.354 1.00 90.69 98 ALA A C 1
ATOM 753 O O . ALA A 1 98 ? -22.467 -3.071 34.311 1.00 90.69 98 ALA A O 1
ATOM 754 N N . LYS A 1 99 ? -21.535 -4.320 32.689 1.00 90.12 99 LYS A N 1
ATOM 755 C CA . LYS A 1 99 ? -22.287 -5.550 32.983 1.00 90.12 99 LYS A CA 1
ATOM 756 C C . LYS A 1 99 ? -22.046 -6.117 34.379 1.00 90.12 99 LYS A C 1
ATOM 758 O O . LYS A 1 99 ? -22.930 -6.790 34.901 1.00 90.12 99 LYS A O 1
ATOM 763 N N . LEU A 1 100 ? -20.905 -5.829 35.016 1.00 88.62 100 LEU A N 1
ATOM 764 C CA . LEU A 1 100 ? -20.678 -6.206 36.421 1.00 88.62 100 LEU A CA 1
ATOM 765 C C . LEU A 1 100 ? -21.678 -5.530 37.374 1.00 88.62 100 LEU A C 1
ATOM 767 O O . LEU A 1 100 ? -21.918 -6.042 38.465 1.00 88.62 100 LEU A O 1
ATOM 771 N N . PHE A 1 101 ? -22.269 -4.406 36.958 1.00 85.88 101 PHE A N 1
ATOM 772 C CA . PHE A 1 101 ? -23.244 -3.640 37.731 1.00 85.88 101 PHE A CA 1
ATOM 773 C C . PHE A 1 101 ? -24.693 -3.826 37.233 1.00 85.88 101 PHE A C 1
ATOM 775 O O . PHE A 1 101 ? -25.611 -3.295 37.849 1.00 85.88 101 PHE A O 1
ATOM 782 N N . ASP A 1 102 ? -24.946 -4.628 36.189 1.00 78.88 102 ASP A N 1
ATOM 783 C CA . ASP A 1 102 ? -26.301 -4.907 35.664 1.00 78.88 102 ASP A CA 1
ATOM 784 C C . ASP A 1 102 ? -27.088 -5.955 36.511 1.00 78.88 102 ASP A C 1
ATOM 786 O O . ASP A 1 102 ? -28.032 -6.582 36.030 1.00 78.88 102 ASP A O 1
ATOM 790 N N . GLY A 1 103 ? -26.714 -6.185 37.777 1.00 70.06 103 GLY A N 1
ATOM 791 C CA . GLY A 1 103 ? -27.310 -7.220 38.638 1.00 70.06 103 GLY A CA 1
ATOM 792 C C . GLY A 1 103 ? -28.753 -6.945 39.111 1.00 70.06 103 GLY A C 1
ATOM 793 O O . GLY A 1 103 ? -29.186 -5.801 39.229 1.00 70.06 103 GLY A O 1
ATOM 794 N N . GLU A 1 104 ? -29.487 -8.008 39.473 1.00 59.41 104 GLU A N 1
ATOM 795 C CA . GLU A 1 104 ? -30.855 -7.975 40.049 1.00 59.41 104 GLU A CA 1
ATOM 796 C C . GLU A 1 104 ? -30.915 -7.540 41.531 1.00 59.41 104 GLU A C 1
ATOM 798 O O . GLU A 1 104 ? -31.863 -7.845 42.260 1.00 59.41 104 GLU A O 1
ATOM 803 N N . VAL A 1 105 ? -29.906 -6.826 42.027 1.00 59.00 105 VAL A N 1
ATOM 804 C CA . VAL A 1 105 ? -29.929 -6.330 43.406 1.00 59.00 105 VAL A CA 1
ATOM 805 C C . VAL A 1 105 ? -30.668 -4.994 43.417 1.00 59.00 105 VAL A C 1
ATOM 807 O O . VAL A 1 105 ? -30.356 -4.094 42.648 1.00 59.00 105 VAL A O 1
ATOM 810 N N . TRP A 1 106 ? -31.657 -4.866 44.302 1.00 56.06 106 TRP A N 1
ATOM 811 C CA . TRP A 1 106 ? -32.617 -3.759 44.441 1.00 56.06 106 TRP A CA 1
ATOM 812 C C . TRP A 1 106 ? -32.000 -2.384 44.795 1.00 56.06 106 TRP A C 1
ATOM 814 O O . TRP A 1 106 ? -32.705 -1.480 45.241 1.00 56.06 106 TRP A O 1
ATOM 824 N N . ALA A 1 107 ? -30.689 -2.212 44.628 1.00 63.16 107 ALA A N 1
ATOM 825 C CA . ALA A 1 107 ? -29.966 -0.982 44.903 1.00 63.16 107 ALA A CA 1
ATOM 826 C C . ALA A 1 107 ? -29.888 -0.127 43.626 1.00 63.16 107 ALA A C 1
ATOM 828 O O . ALA A 1 107 ? -29.191 -0.473 42.672 1.00 63.16 107 ALA A O 1
ATOM 829 N N . TYR A 1 108 ? -30.617 0.995 43.629 1.00 64.31 108 TYR A N 1
ATOM 830 C CA . TYR A 1 108 ? -30.668 1.983 42.541 1.00 64.31 108 TYR A CA 1
ATOM 831 C C . TYR A 1 108 ? -29.268 2.409 42.046 1.00 64.31 108 TYR A C 1
ATOM 833 O O . TYR A 1 108 ? -29.072 2.554 40.839 1.00 64.31 108 TYR A O 1
ATOM 841 N N . ASP A 1 109 ? -28.282 2.479 42.946 1.00 74.75 109 ASP A N 1
ATOM 842 C CA . ASP A 1 109 ? -26.911 2.925 42.662 1.00 74.75 109 ASP A CA 1
ATOM 843 C C . ASP A 1 109 ? -26.177 2.090 41.592 1.00 74.75 109 ASP A C 1
ATOM 845 O O . ASP A 1 109 ? -25.378 2.626 40.826 1.00 74.75 109 ASP A O 1
ATOM 849 N N . TYR A 1 110 ? -26.451 0.784 41.474 1.00 79.88 110 TYR A N 1
ATOM 850 C CA . TYR A 1 110 ? -25.741 -0.084 40.517 1.00 79.88 110 TYR A CA 1
ATOM 851 C C . TYR A 1 110 ? -26.096 0.239 39.060 1.00 79.88 110 TYR A C 1
ATOM 853 O O . TYR A 1 110 ? -25.224 0.267 38.188 1.00 79.88 110 TYR A O 1
ATOM 861 N N . ARG A 1 111 ? -27.368 0.565 38.798 1.00 80.69 111 ARG A N 1
ATOM 862 C CA . ARG A 1 111 ? -27.829 0.961 37.458 1.00 80.69 111 ARG A CA 1
ATOM 863 C C . ARG A 1 111 ? -27.258 2.315 37.050 1.00 80.69 111 ARG A C 1
ATOM 865 O O . ARG A 1 111 ? -26.895 2.494 35.889 1.00 80.69 111 ARG A O 1
ATOM 872 N N . GLU A 1 112 ? -27.148 3.246 37.996 1.00 86.31 112 GLU A N 1
ATOM 873 C CA . GLU A 1 112 ? -26.545 4.561 37.758 1.00 86.31 112 GLU A CA 1
ATOM 874 C C . GLU A 1 112 ? -25.045 4.451 37.458 1.00 86.31 112 GLU A C 1
ATOM 876 O O . GLU A 1 112 ? -24.560 5.103 36.532 1.00 86.31 112 GLU A O 1
ATOM 881 N N . ILE A 1 113 ? -24.320 3.562 38.148 1.00 88.06 113 ILE A N 1
ATOM 882 C CA . ILE A 1 113 ? -22.905 3.278 37.858 1.00 88.06 113 ILE A CA 1
ATOM 883 C C . ILE A 1 113 ? -22.734 2.699 36.447 1.00 88.06 113 ILE A C 1
ATOM 885 O O . ILE A 1 113 ? -21.906 3.193 35.677 1.00 88.06 113 ILE A O 1
ATOM 889 N N . ALA A 1 114 ? -23.529 1.689 36.075 1.00 88.62 114 ALA A N 1
ATOM 890 C CA . ALA A 1 114 ? -23.483 1.110 34.731 1.00 88.62 114 ALA A CA 1
ATOM 891 C C . ALA A 1 114 ? -23.776 2.168 33.650 1.00 88.62 114 ALA A C 1
ATOM 893 O O . ALA A 1 114 ? -23.076 2.244 32.636 1.00 88.62 114 ALA A O 1
ATOM 894 N N . ALA A 1 115 ? -24.777 3.025 33.885 1.00 89.31 115 ALA A N 1
ATOM 895 C CA . ALA A 1 115 ? -25.126 4.122 32.987 1.00 89.31 115 ALA A CA 1
ATOM 896 C C . ALA A 1 115 ? -23.994 5.155 32.868 1.00 89.31 115 ALA A C 1
ATOM 898 O O . ALA A 1 115 ? -23.658 5.559 31.757 1.00 89.31 115 ALA A O 1
ATOM 899 N N . ALA A 1 116 ? -23.346 5.530 33.973 1.00 90.69 116 ALA A N 1
ATOM 900 C CA . ALA A 1 116 ? -22.224 6.467 33.968 1.00 90.69 116 ALA A CA 1
ATOM 901 C C . ALA A 1 116 ? -21.010 5.926 33.186 1.00 90.69 116 ALA A C 1
ATOM 903 O O . ALA A 1 116 ? -20.389 6.657 32.409 1.00 90.69 116 ALA A O 1
ATOM 904 N N . ILE A 1 117 ? -20.696 4.632 33.323 1.00 91.44 117 ILE A N 1
ATOM 905 C CA . ILE A 1 117 ? -19.629 3.965 32.555 1.00 91.44 117 ILE A CA 1
ATOM 906 C C . ILE A 1 117 ? -19.944 3.991 31.047 1.00 91.44 117 ILE A C 1
ATOM 908 O O . ILE A 1 117 ? -19.059 4.259 30.221 1.00 91.44 117 ILE A O 1
ATOM 912 N N . ARG A 1 118 ? -21.210 3.763 30.673 1.00 92.81 118 ARG A N 1
ATOM 913 C CA . ARG A 1 118 ? -21.687 3.844 29.282 1.00 92.81 118 ARG A CA 1
ATOM 914 C C . ARG A 1 118 ? -21.738 5.281 28.741 1.00 92.81 118 ARG A C 1
ATOM 916 O O . ARG A 1 118 ? -21.391 5.489 27.583 1.00 92.81 118 ARG A O 1
ATOM 923 N N . ALA A 1 119 ? -22.040 6.277 29.564 1.00 92.50 119 ALA A N 1
ATOM 924 C CA . ALA A 1 119 ? -22.022 7.681 29.149 1.00 92.50 119 ALA A CA 1
ATOM 925 C C . ALA A 1 119 ? -20.594 8.201 28.894 1.00 92.50 119 ALA A C 1
ATOM 927 O O . ALA A 1 119 ? -20.367 9.008 27.999 1.00 92.50 119 ALA A O 1
ATOM 928 N N . ARG A 1 120 ? -19.591 7.704 29.632 1.00 88.94 120 ARG A N 1
ATOM 929 C CA . ARG A 1 120 ? -18.194 8.159 29.488 1.00 88.94 120 ARG A CA 1
ATOM 930 C C . ARG A 1 120 ? -17.591 7.925 28.096 1.00 88.94 120 ARG A C 1
ATOM 932 O O . ARG A 1 120 ? -16.694 8.653 27.705 1.00 88.94 120 ARG A O 1
ATOM 939 N N . GLY A 1 121 ? -18.029 6.898 27.372 1.00 79.69 121 GLY A N 1
ATOM 940 C CA . GLY A 1 121 ? -17.513 6.590 26.030 1.00 79.69 121 GLY A CA 1
ATOM 941 C C . GLY A 1 121 ? -18.217 7.335 24.897 1.00 79.69 121 GLY A C 1
ATOM 942 O O . GLY A 1 121 ? -17.928 7.048 23.743 1.00 79.69 121 GLY A O 1
ATOM 943 N N . GLU A 1 122 ? -19.154 8.229 25.221 1.00 82.06 122 GLU A N 1
ATOM 944 C CA . GLU A 1 122 ? -19.826 9.126 24.270 1.00 82.06 122 GLU A CA 1
ATOM 945 C C . GLU A 1 122 ? -19.224 10.547 24.279 1.00 82.06 122 GLU A C 1
ATOM 947 O O . GLU A 1 122 ? -19.670 11.402 23.516 1.00 82.06 122 GLU A O 1
ATOM 952 N N . GLN A 1 123 ? -18.232 10.799 25.145 1.00 62.25 123 GLN A N 1
ATOM 953 C CA . GLN A 1 123 ? -17.485 12.059 25.276 1.00 62.25 123 GLN A CA 1
ATOM 954 C C . GLN A 1 123 ? -16.194 12.020 24.460 1.00 62.25 123 GLN A C 1
ATOM 956 O O . GLN A 1 123 ? -15.844 13.078 23.894 1.00 62.25 123 GLN A O 1
#

Foldseek 3Di:
DQDPVSLVVLLVVLVVDDDDPVCVPDDDDDDPSSVVSSVVSVFVVLLVVLCVVCVVVVHDQPPQPGSVSSVVSVVVVVVVVVVVVVLVVLVVVLLVVLVVLVDPDPDPVSPVVSVVSVVVSVD

pLDDT: mean 89.02, std 9.98, range [56.06, 98.0]